Protein AF-A0A2V6LUM3-F1 (afdb_monomer_lite)

Radius of gyration: 19.56 Å; chains: 1; bounding box: 63×32×48 Å

pLDDT: mean 93.1, std 9.86, range [44.69, 98.69]

Secondary structure (DSSP, 8-state):
--------PPPP---SSBSS-GGGHHHHHHHHHHHHHHHHHHHHTTTS-HHHHHHHHHHHHHHHHHIIIIIIHHHHHS-SBSSHHHHHHHHHHHHHHHTS-HHHHHHHHHHHHHHSSPPP-TTS--SSTT-TTTT-STTPPPPHHHHHHHGGG-

Structure (mmCIF, N/CA/C/O backbone):
data_AF-A0A2V6LUM3-F1
#
_entry.id   AF-A0A2V6LUM3-F1
#
loop_
_atom_site.group_PDB
_atom_site.id
_atom_site.type_symbol
_atom_site.label_atom_id
_atom_site.label_alt_id
_atom_site.label_comp_id
_atom_site.label_asym_id
_atom_site.label_entity_id
_atom_site.label_seq_id
_atom_site.pdbx_PDB_ins_code
_atom_site.Cartn_x
_atom_site.Cartn_y
_atom_site.Cartn_z
_atom_site.occupancy
_atom_site.B_iso_or_equiv
_atom_site.auth_seq_id
_atom_site.auth_comp_id
_atom_site.auth_asym_id
_atom_site.auth_atom_id
_atom_site.pdbx_PDB_model_num
ATOM 1 N N . MET A 1 1 ? -38.278 15.951 12.639 1.00 44.69 1 MET A N 1
ATOM 2 C CA . MET A 1 1 ? -37.397 16.247 11.493 1.00 44.69 1 MET A CA 1
ATOM 3 C C . MET A 1 1 ? -36.895 14.912 10.981 1.00 44.69 1 MET A C 1
ATOM 5 O O . MET A 1 1 ? -36.133 14.255 11.676 1.00 44.69 1 MET A O 1
ATOM 9 N N . THR A 1 2 ? -37.449 14.433 9.872 1.00 47.62 2 THR A N 1
ATOM 10 C CA . THR A 1 2 ? -37.020 13.192 9.221 1.00 47.62 2 THR A CA 1
ATOM 11 C C . THR A 1 2 ? -35.653 13.444 8.609 1.00 47.62 2 THR A C 1
ATOM 13 O O . THR A 1 2 ? -35.519 14.313 7.754 1.00 47.62 2 THR A O 1
ATOM 16 N N . ALA A 1 3 ? -34.629 12.746 9.096 1.00 53.94 3 ALA A N 1
ATOM 17 C CA . ALA A 1 3 ? -33.343 12.715 8.424 1.00 53.94 3 ALA A CA 1
ATOM 18 C C . ALA A 1 3 ? -33.581 12.085 7.048 1.00 53.94 3 ALA A C 1
ATOM 20 O O . ALA A 1 3 ? -33.802 10.876 6.959 1.00 53.94 3 ALA A O 1
ATOM 21 N N . ASP A 1 4 ? -33.601 12.904 5.996 1.00 56.22 4 ASP A N 1
ATOM 22 C CA . ASP A 1 4 ? -33.478 12.416 4.631 1.00 56.22 4 ASP A CA 1
ATOM 23 C C . ASP A 1 4 ? -32.134 11.701 4.558 1.00 56.22 4 ASP A C 1
ATOM 25 O O . ASP A 1 4 ? -31.068 12.313 4.475 1.00 56.22 4 ASP A O 1
ATOM 29 N N . ALA A 1 5 ? -32.182 10.378 4.706 1.00 62.97 5 ALA A N 1
ATOM 30 C CA . ALA A 1 5 ? -31.032 9.525 4.536 1.00 62.97 5 ALA A CA 1
ATOM 31 C C . ALA A 1 5 ? -30.524 9.778 3.119 1.00 62.97 5 ALA A C 1
ATOM 33 O O . ALA A 1 5 ? -31.197 9.421 2.150 1.00 62.97 5 ALA A O 1
ATOM 34 N N . ILE A 1 6 ? -29.365 10.428 2.998 1.00 65.81 6 ILE A N 1
ATOM 35 C CA . ILE A 1 6 ? -28.674 10.600 1.724 1.00 65.81 6 ILE A CA 1
ATOM 36 C C . ILE A 1 6 ? -28.490 9.192 1.156 1.00 65.81 6 ILE A C 1
ATOM 38 O O . ILE A 1 6 ? -27.628 8.430 1.600 1.00 65.81 6 ILE A O 1
ATOM 42 N N . ARG A 1 7 ? -29.344 8.810 0.202 1.00 55.91 7 ARG A N 1
ATOM 43 C CA . ARG A 1 7 ? -29.174 7.586 -0.572 1.00 55.91 7 ARG A CA 1
ATOM 44 C C . ARG A 1 7 ? -27.985 7.825 -1.484 1.00 55.91 7 ARG A C 1
ATOM 46 O O . ARG A 1 7 ? -28.128 8.313 -2.598 1.00 55.91 7 ARG A O 1
ATOM 53 N N . VAL A 1 8 ? -26.799 7.491 -0.991 1.00 66.25 8 VAL A N 1
ATOM 54 C CA . VAL A 1 8 ? -25.628 7.333 -1.845 1.00 66.25 8 VAL A CA 1
ATOM 55 C C . VAL A 1 8 ? -25.874 6.064 -2.653 1.00 66.25 8 VAL A C 1
ATOM 57 O O . VAL A 1 8 ? -25.662 4.950 -2.169 1.00 66.25 8 VAL A O 1
ATOM 60 N N . GLU A 1 9 ? -26.428 6.218 -3.855 1.00 70.81 9 GLU A N 1
ATOM 61 C CA . GLU A 1 9 ? -26.549 5.104 -4.787 1.00 70.81 9 GLU A CA 1
ATOM 62 C C . GLU A 1 9 ? -25.159 4.511 -5.018 1.00 70.81 9 GLU A C 1
ATOM 64 O O . GLU A 1 9 ? -24.198 5.217 -5.329 1.00 70.81 9 GLU A O 1
ATOM 69 N N . ARG A 1 10 ? -25.031 3.195 -4.830 1.00 68.38 10 ARG A N 1
ATOM 70 C CA . ARG A 1 10 ? -23.778 2.517 -5.150 1.00 68.38 10 ARG A CA 1
ATOM 71 C C . ARG A 1 10 ? -23.598 2.554 -6.669 1.00 68.38 10 ARG A C 1
ATOM 73 O O . ARG A 1 10 ? -24.531 2.154 -7.371 1.00 68.38 10 ARG A O 1
ATOM 80 N N . PRO A 1 11 ? -22.426 2.968 -7.184 1.00 71.62 11 PRO A N 1
ATOM 81 C CA . PRO A 1 11 ? -22.147 2.907 -8.610 1.00 71.62 11 PRO A CA 1
ATOM 82 C C . PRO A 1 11 ? -22.429 1.501 -9.139 1.00 71.62 11 PRO A C 1
ATOM 84 O O . PRO A 1 11 ? -21.957 0.506 -8.583 1.00 71.62 11 PRO A O 1
ATOM 87 N N . THR A 1 12 ? -23.231 1.412 -10.196 1.00 79.94 12 THR A N 1
ATOM 88 C CA . THR A 1 12 ? -23.462 0.149 -10.897 1.00 79.94 12 THR A CA 1
ATOM 89 C C . THR A 1 12 ? -22.500 0.055 -12.077 1.00 79.94 12 THR A C 1
ATOM 91 O O . THR A 1 12 ? -22.197 1.047 -12.738 1.00 79.94 12 THR A O 1
ATOM 94 N N . THR A 1 13 ? -21.983 -1.144 -12.346 1.00 88.50 13 THR A N 1
ATOM 95 C CA . THR A 1 13 ? -21.061 -1.380 -13.462 1.00 88.50 13 THR A CA 1
ATOM 96 C C . THR A 1 13 ? -21.495 -2.580 -14.286 1.00 88.50 13 THR A C 1
ATOM 98 O O . THR A 1 13 ? -21.826 -3.639 -13.749 1.00 88.50 13 THR A O 1
ATOM 101 N N . ASN A 1 14 ? -21.434 -2.432 -15.611 1.00 92.44 14 ASN A N 1
ATOM 102 C CA . ASN A 1 14 ? -21.610 -3.530 -16.563 1.00 92.44 14 ASN A CA 1
ATOM 103 C C . ASN A 1 14 ? -20.324 -4.354 -16.769 1.00 92.44 14 ASN A C 1
ATOM 105 O O . ASN A 1 14 ? -20.297 -5.277 -17.585 1.00 92.44 14 ASN A O 1
ATOM 109 N N . SER A 1 15 ? -19.248 -4.030 -16.042 1.00 93.06 15 SER A N 1
ATOM 110 C CA . SER A 1 15 ? -18.001 -4.787 -16.080 1.00 93.06 15 SER A CA 1
ATOM 111 C C . SER A 1 15 ? -18.210 -6.210 -15.569 1.00 93.06 15 SER A C 1
ATOM 113 O O . SER A 1 15 ? -18.776 -6.422 -14.495 1.00 93.06 15 SER A O 1
ATOM 115 N N . ARG A 1 16 ? -17.695 -7.190 -16.320 1.00 94.62 16 ARG A N 1
ATOM 116 C CA . ARG A 1 16 ? -17.639 -8.601 -15.902 1.00 94.62 16 ARG A CA 1
ATOM 117 C C . ARG A 1 16 ? -16.417 -8.920 -15.035 1.00 94.62 16 ARG A C 1
ATOM 119 O O . ARG A 1 16 ? -16.406 -9.951 -14.373 1.00 94.62 16 ARG A O 1
ATOM 126 N N . LEU A 1 17 ? -15.407 -8.049 -15.040 1.00 96.88 17 LEU A N 1
ATOM 127 C CA . LEU A 1 17 ? -14.150 -8.232 -14.309 1.00 96.88 17 LEU A CA 1
ATOM 128 C C . LEU A 1 17 ? -14.144 -7.453 -12.989 1.00 96.88 17 LEU A C 1
ATOM 130 O O . LEU A 1 17 ? -13.886 -8.023 -11.929 1.00 96.88 17 LEU A O 1
ATOM 134 N N . PHE A 1 18 ? -14.452 -6.160 -13.073 1.00 97.25 18 PHE A N 1
ATOM 135 C CA . PHE A 1 18 ? -14.380 -5.219 -11.958 1.00 97.25 18 PHE A CA 1
ATOM 136 C C . PHE A 1 18 ? -15.702 -5.134 -11.198 1.00 97.25 18 PHE A C 1
ATOM 138 O O . PHE A 1 18 ? -16.777 -5.240 -11.798 1.00 97.25 18 PHE A O 1
ATOM 145 N N . ALA A 1 19 ? -15.608 -4.981 -9.880 1.00 94.69 19 ALA A N 1
ATOM 146 C CA . ALA A 1 19 ? -16.745 -5.037 -8.971 1.00 94.69 19 ALA A CA 1
ATOM 147 C C . ALA A 1 19 ? -17.559 -3.738 -8.936 1.00 94.69 19 ALA A C 1
ATOM 149 O O . ALA A 1 19 ? -18.785 -3.821 -8.834 1.00 94.69 19 ALA A O 1
ATOM 150 N N . HIS A 1 20 ? -16.916 -2.572 -9.075 1.00 92.69 20 HIS A N 1
ATOM 151 C CA . HIS A 1 20 ? -17.557 -1.279 -8.818 1.00 92.69 20 HIS A CA 1
ATOM 152 C C . HIS A 1 20 ? -17.577 -0.366 -10.042 1.00 92.69 20 HIS A C 1
ATOM 154 O O . HIS A 1 20 ? -18.605 0.236 -10.345 1.00 92.69 20 HIS A O 1
ATOM 160 N N . SER A 1 21 ? -16.479 -0.300 -10.796 1.00 92.94 21 SER A N 1
ATOM 161 C CA . SER A 1 21 ? -16.367 0.548 -11.982 1.00 92.94 21 SER A CA 1
ATOM 162 C C . SER A 1 21 ? -15.377 -0.026 -12.988 1.00 92.94 21 SER A C 1
ATOM 164 O O . SER A 1 21 ? -14.461 -0.764 -12.650 1.00 92.94 21 SER A O 1
ATOM 166 N N . ARG A 1 22 ? -15.512 0.330 -14.269 1.00 94.44 22 ARG A N 1
ATOM 167 C CA . ARG A 1 22 ? -14.449 0.040 -15.253 1.00 94.44 22 ARG A CA 1
ATOM 168 C C . ARG A 1 22 ? -13.165 0.814 -14.937 1.00 94.44 22 ARG A C 1
ATOM 170 O O . ARG A 1 22 ? -12.092 0.382 -15.343 1.00 94.44 22 ARG A O 1
ATOM 177 N N . TRP A 1 23 ? -13.284 1.913 -14.194 1.00 93.69 23 TRP A N 1
ATOM 178 C CA . TRP A 1 23 ? -12.159 2.713 -13.725 1.00 93.69 23 TRP A CA 1
ATOM 179 C C . TRP A 1 23 ? -11.335 2.035 -12.628 1.00 93.69 23 TRP A C 1
ATOM 181 O O . TRP A 1 23 ? -10.193 2.440 -12.440 1.00 93.69 23 TRP A O 1
ATOM 191 N N . ASP A 1 24 ? -11.822 0.948 -12.011 1.00 95.00 24 ASP A N 1
ATOM 192 C CA . ASP A 1 24 ? -11.028 0.096 -11.105 1.00 95.00 24 ASP A CA 1
ATOM 193 C C . ASP A 1 24 ? -9.784 -0.484 -11.820 1.00 95.00 24 ASP A C 1
ATOM 195 O O . ASP A 1 24 ? -8.807 -0.878 -11.184 1.00 95.00 24 ASP A O 1
ATOM 199 N N . ALA A 1 25 ? -9.775 -0.466 -13.161 1.00 96.31 25 ALA A N 1
ATOM 200 C CA . ALA A 1 25 ? -8.600 -0.760 -13.972 1.00 96.31 25 ALA A CA 1
ATOM 201 C C . ALA A 1 25 ? -7.409 0.161 -13.673 1.00 96.31 25 ALA A C 1
ATOM 203 O O . ALA A 1 25 ? -6.280 -0.314 -13.707 1.00 96.31 25 ALA A O 1
ATOM 204 N N . ILE A 1 26 ? -7.625 1.449 -13.374 1.00 97.00 26 ILE A N 1
ATOM 205 C CA . ILE A 1 26 ? -6.534 2.395 -13.095 1.00 97.00 26 ILE A CA 1
ATOM 206 C C . ILE A 1 26 ? -5.735 1.972 -11.856 1.00 97.00 26 ILE A C 1
ATOM 208 O O . ILE A 1 26 ? -4.536 1.728 -12.002 1.00 97.00 26 ILE A O 1
ATOM 212 N N . PRO A 1 27 ? -6.333 1.855 -10.652 1.00 96.88 27 PRO A N 1
ATOM 213 C CA . PRO A 1 27 ? -5.574 1.455 -9.473 1.00 96.88 27 PRO A CA 1
ATOM 214 C C . PRO A 1 27 ? -5.038 0.022 -9.597 1.00 96.88 27 PRO A C 1
ATOM 216 O O . PRO A 1 27 ? -3.931 -0.249 -9.134 1.00 96.88 27 PRO A O 1
ATOM 219 N N . ALA A 1 28 ? -5.744 -0.883 -10.287 1.00 97.81 28 ALA A N 1
ATOM 220 C CA . ALA A 1 28 ? -5.229 -2.224 -10.565 1.00 97.81 28 ALA A CA 1
ATOM 221 C C . ALA A 1 28 ? -3.948 -2.194 -11.424 1.00 97.81 28 ALA A C 1
ATOM 223 O O . ALA A 1 28 ? -2.953 -2.837 -11.083 1.00 97.81 28 ALA A O 1
ATOM 224 N N . LEU A 1 29 ? -3.939 -1.419 -12.513 1.00 98.31 29 LEU A N 1
ATOM 225 C CA . LEU A 1 29 ? -2.767 -1.252 -13.374 1.00 98.31 29 LEU A CA 1
ATOM 226 C C . LEU A 1 29 ? -1.635 -0.510 -12.658 1.00 98.31 29 LEU A C 1
ATOM 228 O O . LEU A 1 29 ? -0.481 -0.888 -12.826 1.00 98.31 29 LEU A O 1
ATOM 232 N N . ALA A 1 30 ? -1.944 0.481 -11.818 1.00 98.19 30 ALA A N 1
ATOM 233 C CA . ALA A 1 30 ? -0.950 1.156 -10.985 1.00 98.19 30 ALA A CA 1
ATOM 234 C C . ALA A 1 30 ? -0.272 0.180 -10.006 1.00 98.19 30 ALA A C 1
ATOM 236 O O . ALA A 1 30 ? 0.948 0.204 -9.856 1.00 98.19 30 ALA A O 1
ATOM 237 N N . GLY A 1 31 ? -1.038 -0.732 -9.397 1.00 98.00 31 GLY A N 1
ATOM 238 C CA . GLY A 1 31 ? -0.498 -1.796 -8.548 1.00 98.00 31 GLY A CA 1
ATOM 239 C C . GLY A 1 31 ? 0.412 -2.772 -9.305 1.00 98.00 31 GLY A C 1
ATOM 240 O O . GLY A 1 31 ? 1.471 -3.140 -8.801 1.00 98.00 31 GLY A O 1
ATOM 241 N N . LEU A 1 32 ? 0.038 -3.162 -10.529 1.00 98.50 32 LEU A N 1
ATOM 242 C CA . LEU A 1 32 ? 0.877 -4.008 -11.390 1.00 98.50 32 LEU A CA 1
ATOM 243 C C . LEU A 1 32 ? 2.143 -3.281 -11.856 1.00 98.50 32 LEU A C 1
ATOM 245 O O . LEU A 1 32 ? 3.218 -3.877 -11.872 1.00 98.50 32 LEU A O 1
ATOM 249 N N . PHE A 1 33 ? 2.030 -1.997 -12.197 1.00 98.62 33 PHE A N 1
ATOM 250 C CA . PHE A 1 33 ? 3.171 -1.153 -12.538 1.00 98.62 33 PHE A CA 1
ATOM 251 C C . PHE A 1 33 ? 4.141 -1.032 -11.362 1.00 98.62 33 PHE A C 1
ATOM 253 O O . PHE A 1 33 ? 5.343 -1.152 -11.562 1.00 98.62 33 PHE A O 1
ATOM 260 N N . HIS A 1 34 ? 3.637 -0.872 -10.135 1.00 98.62 34 HIS A N 1
ATOM 261 C CA . HIS A 1 34 ? 4.479 -0.831 -8.942 1.00 98.62 34 HIS A CA 1
ATOM 262 C C . HIS A 1 34 ? 5.266 -2.136 -8.744 1.00 98.62 34 HIS A C 1
ATOM 264 O O . HIS A 1 34 ? 6.474 -2.086 -8.522 1.00 98.62 34 HIS A O 1
ATOM 270 N N . LEU A 1 35 ? 4.625 -3.300 -8.926 1.00 98.56 35 LEU A N 1
ATOM 271 C CA . LEU A 1 35 ? 5.324 -4.590 -8.900 1.00 98.56 35 LEU A CA 1
ATOM 272 C C . LEU A 1 35 ? 6.387 -4.685 -10.004 1.00 98.56 35 LEU A C 1
ATOM 274 O O . LEU A 1 35 ? 7.517 -5.088 -9.742 1.00 9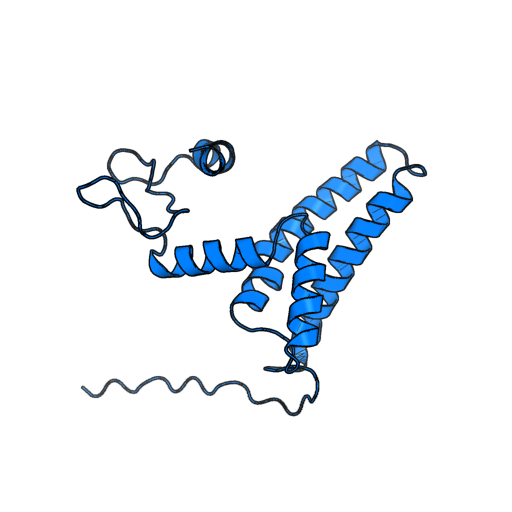8.56 35 LEU A O 1
ATOM 278 N N . ALA A 1 36 ? 6.032 -4.318 -11.236 1.00 98.69 36 ALA A N 1
ATOM 279 C CA . ALA A 1 36 ? 6.962 -4.335 -12.359 1.00 98.69 36 ALA A CA 1
ATOM 280 C C . ALA A 1 36 ? 8.162 -3.407 -12.116 1.00 98.69 36 ALA A C 1
ATOM 282 O O . ALA A 1 36 ? 9.289 -3.782 -12.426 1.00 98.69 36 ALA A O 1
ATOM 283 N N . TYR A 1 37 ? 7.934 -2.237 -11.514 1.00 98.56 37 TYR A N 1
ATOM 284 C CA . TYR A 1 37 ? 8.986 -1.305 -11.122 1.00 98.56 37 TYR A CA 1
ATOM 285 C C . TYR A 1 37 ? 9.925 -1.937 -10.091 1.00 98.56 37 TYR A C 1
ATOM 287 O O . TYR A 1 37 ? 11.134 -1.943 -10.300 1.00 98.56 37 TYR A O 1
ATOM 295 N N . PHE A 1 38 ? 9.379 -2.534 -9.026 1.00 98.31 38 PHE A N 1
ATOM 296 C CA . PHE A 1 38 ? 10.165 -3.217 -7.995 1.00 98.31 38 PHE A CA 1
ATOM 297 C C . PHE A 1 38 ? 11.034 -4.346 -8.572 1.00 98.31 38 PHE A C 1
ATOM 299 O O . PHE A 1 38 ? 12.240 -4.395 -8.328 1.00 98.31 38 PHE A O 1
ATOM 306 N N . LEU A 1 39 ? 10.451 -5.221 -9.398 1.00 98.44 39 LEU A N 1
ATOM 307 C CA . LEU A 1 39 ? 11.205 -6.277 -10.083 1.00 98.44 39 LEU A CA 1
ATOM 308 C C . LEU A 1 39 ? 12.248 -5.688 -11.045 1.00 98.44 39 LEU A C 1
ATOM 310 O O . LEU A 1 39 ? 13.366 -6.193 -11.131 1.00 98.44 39 LEU A O 1
ATOM 314 N N . GLY A 1 40 ? 11.910 -4.593 -11.727 1.00 98.31 40 GLY A N 1
ATOM 315 C CA . GLY A 1 40 ? 12.828 -3.841 -12.576 1.00 98.31 40 GLY A CA 1
ATOM 316 C C . GLY A 1 40 ? 14.053 -3.341 -11.813 1.00 98.31 40 GLY A C 1
ATOM 317 O O . GLY A 1 40 ? 15.167 -3.519 -12.297 1.00 98.31 40 GLY A O 1
ATOM 318 N N . LEU A 1 41 ? 13.880 -2.800 -10.601 1.00 98.06 41 LEU A N 1
ATOM 319 C CA . LEU A 1 41 ? 15.001 -2.412 -9.737 1.00 98.06 41 LEU A CA 1
ATOM 320 C C . LEU A 1 41 ? 15.910 -3.598 -9.420 1.00 98.06 41 LEU A C 1
ATOM 322 O O . LEU A 1 41 ? 17.128 -3.471 -9.518 1.00 98.06 41 LEU A O 1
ATOM 326 N N . PHE A 1 42 ? 15.327 -4.745 -9.061 1.00 96.88 42 PHE A N 1
ATOM 327 C CA . PHE A 1 42 ? 16.085 -5.949 -8.727 1.00 96.88 42 PHE A CA 1
ATOM 328 C C . PHE A 1 42 ? 16.962 -6.414 -9.897 1.00 96.88 42 PHE A C 1
ATOM 330 O O . PHE A 1 42 ? 18.154 -6.654 -9.719 1.00 96.88 42 PHE A O 1
ATOM 337 N N . PHE A 1 43 ? 16.397 -6.490 -11.106 1.00 98.19 43 PHE A N 1
ATOM 338 C CA . PHE A 1 43 ? 17.149 -6.913 -12.290 1.00 98.19 43 PHE A CA 1
ATOM 339 C C . PHE A 1 43 ? 18.118 -5.847 -12.810 1.00 98.19 43 PHE A C 1
ATOM 341 O O . PHE A 1 43 ? 19.134 -6.195 -13.405 1.00 98.19 43 PHE A O 1
ATOM 348 N N . LEU A 1 44 ? 17.836 -4.561 -12.588 1.00 97.94 44 LEU A N 1
ATOM 349 C CA . LEU A 1 44 ? 18.706 -3.463 -13.009 1.00 97.94 44 LEU A CA 1
ATOM 350 C C . LEU A 1 44 ? 19.898 -3.256 -12.065 1.00 97.94 44 LEU A C 1
ATOM 352 O O . LEU A 1 44 ? 20.951 -2.807 -12.512 1.00 97.94 44 LEU A O 1
ATOM 356 N N . TYR A 1 45 ? 19.757 -3.610 -10.784 1.00 96.94 45 TYR A N 1
ATOM 357 C CA . TYR A 1 45 ? 20.773 -3.424 -9.746 1.00 96.94 45 TYR A CA 1
ATOM 358 C C . TYR A 1 45 ? 22.206 -3.838 -10.146 1.00 96.94 45 TYR A C 1
ATOM 360 O O . TYR A 1 45 ? 23.105 -3.016 -9.972 1.00 96.94 45 TYR A O 1
ATOM 368 N N . PRO A 1 46 ? 22.466 -5.034 -10.722 1.00 97.56 46 PRO A N 1
ATOM 369 C CA . PRO A 1 46 ? 23.825 -5.430 -11.110 1.00 97.56 46 PRO A CA 1
ATOM 370 C C . PRO A 1 46 ? 24.364 -4.710 -12.359 1.00 97.56 46 PRO A C 1
ATOM 372 O O . PRO A 1 46 ? 25.535 -4.872 -12.697 1.00 97.56 46 PRO A O 1
ATOM 375 N N . HIS A 1 47 ? 23.528 -3.951 -13.071 1.00 97.75 47 HIS A N 1
ATOM 376 C CA . HIS A 1 47 ? 23.857 -3.339 -14.362 1.00 97.75 47 HIS A CA 1
ATOM 377 C C . HIS A 1 47 ? 23.875 -1.806 -14.335 1.00 97.75 47 HIS A C 1
ATOM 379 O O . HIS A 1 47 ? 24.356 -1.190 -15.286 1.00 97.75 47 HIS A O 1
ATOM 385 N N . ALA A 1 48 ? 23.366 -1.179 -13.273 1.00 97.56 48 ALA A N 1
ATOM 386 C CA . ALA A 1 48 ? 23.307 0.270 -13.136 1.00 97.56 48 ALA A CA 1
ATOM 387 C C . ALA A 1 48 ? 24.282 0.786 -12.066 1.00 97.56 48 ALA A C 1
ATOM 389 O O . ALA A 1 48 ? 24.493 0.137 -11.041 1.00 97.56 48 ALA A O 1
ATOM 390 N N . PRO A 1 49 ? 24.862 1.984 -12.252 1.00 98.19 49 PRO A N 1
ATOM 391 C CA . PRO A 1 49 ? 25.665 2.610 -11.213 1.00 98.19 49 PRO A CA 1
ATOM 392 C C . PRO A 1 49 ? 24.792 2.982 -10.006 1.00 98.19 49 PRO A C 1
ATOM 394 O O . PRO A 1 49 ? 23.620 3.339 -10.147 1.00 98.19 49 PRO A O 1
ATOM 397 N N . LEU A 1 50 ? 25.391 2.967 -8.811 1.00 97.19 50 LEU A N 1
ATOM 398 C CA . LEU A 1 50 ? 24.678 3.180 -7.546 1.00 97.19 50 LEU A CA 1
ATOM 399 C C . LEU A 1 50 ? 23.835 4.463 -7.531 1.00 97.19 50 LEU A C 1
ATOM 401 O O . LEU A 1 50 ? 22.712 4.445 -7.042 1.00 97.19 50 LEU A O 1
ATOM 405 N N . TRP A 1 51 ? 24.333 5.569 -8.090 1.00 98.19 51 TRP A N 1
ATOM 406 C CA . TRP A 1 51 ? 23.604 6.841 -8.082 1.00 98.19 51 TRP A CA 1
ATOM 407 C C . TRP A 1 51 ? 22.281 6.778 -8.864 1.00 98.19 51 TRP A C 1
ATOM 409 O O . TRP A 1 51 ? 21.302 7.389 -8.442 1.00 98.19 51 TRP A O 1
ATOM 419 N N . VAL A 1 52 ? 22.213 5.993 -9.949 1.00 98.19 52 VAL A N 1
ATOM 420 C CA . VAL A 1 52 ? 20.954 5.738 -10.671 1.00 98.19 52 VAL A CA 1
ATOM 421 C C . VAL A 1 52 ? 20.011 4.951 -9.771 1.00 98.19 52 VAL A C 1
ATOM 423 O O . VAL A 1 52 ? 18.852 5.325 -9.617 1.00 98.19 52 VAL A O 1
ATOM 426 N N . MET A 1 53 ? 20.518 3.905 -9.114 1.00 98.31 53 MET A N 1
ATOM 427 C CA . MET A 1 53 ? 19.723 3.091 -8.194 1.00 98.31 53 MET A CA 1
ATOM 428 C C . MET A 1 53 ? 19.201 3.891 -6.997 1.00 98.31 53 MET A C 1
ATOM 430 O O . MET A 1 53 ? 18.090 3.632 -6.551 1.00 98.31 53 MET A O 1
ATOM 434 N N . LEU A 1 54 ? 19.940 4.891 -6.508 1.00 98.19 54 LEU A N 1
ATOM 435 C CA . LEU A 1 54 ? 19.471 5.787 -5.446 1.00 98.19 54 LEU A CA 1
ATOM 436 C C . LEU A 1 54 ? 18.292 6.653 -5.907 1.00 98.19 54 LEU A C 1
ATOM 438 O O . LEU A 1 54 ? 17.310 6.779 -5.180 1.00 98.19 54 LEU A O 1
ATOM 442 N N . ILE A 1 55 ? 18.351 7.205 -7.124 1.00 98.56 55 ILE A N 1
ATOM 443 C CA . ILE A 1 55 ? 17.242 7.985 -7.696 1.00 98.56 55 ILE A CA 1
ATOM 444 C C . ILE A 1 55 ? 16.012 7.095 -7.894 1.00 98.56 55 ILE A C 1
ATOM 446 O O . ILE A 1 55 ? 14.908 7.461 -7.495 1.00 98.56 55 ILE A O 1
ATOM 450 N N . LEU A 1 56 ? 16.195 5.912 -8.481 1.00 98.50 56 LEU A N 1
ATOM 451 C CA . LEU A 1 56 ? 15.093 4.983 -8.721 1.00 98.50 56 LEU A CA 1
ATOM 452 C C . LEU A 1 56 ? 14.521 4.419 -7.409 1.00 98.50 56 LEU A C 1
ATOM 454 O O . LEU A 1 56 ? 13.311 4.276 -7.267 1.00 98.50 56 LEU A O 1
ATOM 458 N N . GLY A 1 57 ? 15.372 4.165 -6.414 1.00 98.19 57 GLY A N 1
ATOM 459 C CA . GLY A 1 57 ? 14.961 3.772 -5.067 1.00 98.19 57 GLY A CA 1
ATOM 460 C C . GLY A 1 57 ? 14.171 4.869 -4.349 1.00 98.19 57 GLY A C 1
ATOM 461 O O . GLY A 1 57 ? 13.190 4.574 -3.671 1.00 98.19 57 GLY A O 1
ATOM 462 N N . PHE A 1 58 ? 14.534 6.139 -4.546 1.00 98.50 58 PHE A N 1
ATOM 463 C CA . PHE A 1 58 ? 13.744 7.267 -4.053 1.00 98.50 58 PHE A CA 1
ATOM 464 C C . PHE A 1 58 ? 12.378 7.353 -4.746 1.00 98.50 58 PHE A C 1
ATOM 466 O O . PHE A 1 58 ? 11.363 7.517 -4.081 1.00 98.50 58 PHE A O 1
ATOM 473 N N . ILE A 1 59 ? 12.307 7.170 -6.068 1.00 98.62 59 ILE A N 1
ATOM 474 C CA . ILE A 1 59 ? 11.014 7.100 -6.770 1.00 98.62 59 ILE A CA 1
ATOM 475 C C . ILE A 1 59 ? 10.176 5.938 -6.224 1.00 98.62 59 ILE A C 1
ATOM 477 O O . ILE A 1 59 ? 8.992 6.116 -5.946 1.00 98.62 59 ILE A O 1
ATOM 481 N N . TYR A 1 60 ? 10.787 4.774 -6.008 1.00 98.44 60 TYR A N 1
ATOM 482 C CA . TYR A 1 60 ? 10.117 3.627 -5.405 1.00 98.44 60 TYR A CA 1
ATOM 483 C C . TYR A 1 60 ? 9.562 3.933 -4.010 1.00 98.44 60 TYR A C 1
ATOM 485 O O . TYR A 1 60 ? 8.422 3.576 -3.734 1.00 98.44 60 TYR A O 1
ATOM 493 N N . SER A 1 61 ? 10.287 4.652 -3.145 1.00 97.44 61 SER A N 1
ATOM 494 C CA . SER A 1 61 ? 9.752 5.019 -1.824 1.00 97.44 61 SER A CA 1
ATOM 495 C C . SER A 1 61 ? 8.517 5.926 -1.928 1.00 97.44 61 SER A C 1
ATOM 497 O O . SER A 1 61 ? 7.543 5.732 -1.196 1.00 97.44 61 SER A O 1
ATOM 499 N N . LEU A 1 62 ? 8.495 6.849 -2.898 1.00 97.88 62 LEU A N 1
ATOM 500 C CA . LEU A 1 62 ? 7.306 7.650 -3.205 1.00 97.88 62 LEU A CA 1
ATOM 501 C C . LEU A 1 62 ? 6.152 6.780 -3.724 1.00 97.88 62 LEU A C 1
ATOM 503 O O . LEU A 1 62 ? 4.998 7.013 -3.359 1.00 97.88 62 LEU A O 1
ATOM 507 N N . MET A 1 63 ? 6.448 5.763 -4.539 1.00 98.00 63 MET A N 1
ATOM 508 C CA . MET A 1 63 ? 5.451 4.804 -5.020 1.00 98.00 63 MET A CA 1
ATOM 509 C C . MET A 1 63 ? 4.876 3.957 -3.886 1.00 98.00 63 MET A C 1
ATOM 511 O O . MET A 1 63 ? 3.663 3.765 -3.853 1.00 98.00 63 MET A O 1
ATOM 515 N N . VAL A 1 64 ? 5.696 3.512 -2.929 1.00 97.75 64 VAL A N 1
ATOM 516 C CA . VAL A 1 64 ? 5.226 2.817 -1.721 1.00 97.75 64 VAL A CA 1
ATOM 517 C C . VAL A 1 64 ? 4.254 3.708 -0.953 1.00 97.75 64 VAL A C 1
ATOM 519 O O . VAL A 1 64 ? 3.138 3.275 -0.674 1.00 97.75 64 VAL A O 1
ATOM 522 N N . ASN A 1 65 ? 4.603 4.973 -0.701 1.00 95.62 65 ASN A N 1
ATOM 523 C CA . ASN A 1 65 ? 3.701 5.918 -0.038 1.00 95.62 65 ASN A CA 1
ATOM 524 C C . ASN A 1 65 ? 2.378 6.112 -0.806 1.00 95.62 65 ASN A C 1
ATOM 526 O O . ASN A 1 65 ? 1.298 6.043 -0.217 1.00 95.62 65 ASN A O 1
ATOM 530 N N . ALA A 1 66 ? 2.445 6.332 -2.122 1.00 96.25 66 ALA A N 1
ATOM 531 C CA . ALA A 1 66 ? 1.260 6.507 -2.961 1.00 96.25 66 ALA A CA 1
ATOM 532 C C . ALA A 1 66 ? 0.398 5.235 -3.032 1.00 96.25 66 ALA A C 1
ATOM 534 O O . ALA A 1 66 ? -0.828 5.312 -3.108 1.00 96.25 66 ALA A O 1
ATOM 535 N N . ASN A 1 67 ? 1.020 4.057 -2.992 1.00 97.44 67 ASN A N 1
ATOM 536 C CA . ASN A 1 67 ? 0.318 2.785 -3.004 1.00 97.44 67 ASN A CA 1
ATOM 537 C C . ASN A 1 67 ? -0.426 2.563 -1.686 1.00 97.44 67 ASN A C 1
ATOM 539 O O . ASN A 1 67 ? -1.637 2.361 -1.724 1.00 97.44 67 ASN A O 1
ATOM 543 N N . ILE A 1 68 ? 0.262 2.685 -0.545 1.00 94.88 68 ILE A N 1
ATOM 544 C CA . ILE A 1 68 ? -0.338 2.478 0.778 1.00 94.88 68 ILE A CA 1
ATOM 545 C C . ILE A 1 68 ? -1.532 3.406 0.965 1.00 94.88 68 ILE A C 1
ATOM 547 O O . ILE A 1 68 ? -2.600 2.921 1.298 1.00 94.88 68 ILE A O 1
ATOM 551 N N . ASN A 1 69 ? -1.395 4.702 0.672 1.00 94.12 69 ASN A N 1
ATOM 552 C CA . ASN A 1 69 ? -2.477 5.678 0.855 1.00 94.12 69 ASN A CA 1
ATOM 553 C C . ASN A 1 69 ? -3.542 5.650 -0.255 1.00 94.12 69 ASN A C 1
ATOM 555 O O . ASN A 1 69 ? -4.640 6.171 -0.075 1.00 94.12 69 ASN A O 1
ATOM 559 N N . GLY A 1 70 ? -3.217 5.077 -1.413 1.00 95.50 70 GLY A N 1
ATOM 560 C CA . GLY A 1 70 ? -4.058 5.083 -2.605 1.00 95.50 70 GLY A CA 1
ATOM 561 C C . GLY A 1 70 ? -4.541 3.685 -2.963 1.00 95.50 70 GLY A C 1
ATOM 562 O O . GLY A 1 70 ? -5.640 3.286 -2.589 1.00 95.50 70 GLY A O 1
ATOM 563 N N . VAL A 1 71 ? -3.739 2.950 -3.734 1.00 97.25 71 VAL A N 1
ATOM 564 C CA . VAL A 1 71 ? -4.119 1.646 -4.305 1.00 97.25 71 VAL A CA 1
ATOM 565 C C . VAL A 1 71 ? -4.444 0.624 -3.215 1.00 97.25 71 VAL A C 1
ATOM 567 O O . VAL A 1 71 ? -5.553 0.093 -3.199 1.00 97.25 71 VAL A O 1
ATOM 570 N N . GLY A 1 72 ? -3.507 0.372 -2.300 1.00 96.94 72 GLY A N 1
ATOM 571 C CA . GLY A 1 72 ? -3.658 -0.572 -1.200 1.00 96.94 72 GLY A CA 1
ATOM 572 C C . GLY A 1 72 ? -4.813 -0.197 -0.274 1.00 96.94 72 GLY A C 1
ATOM 573 O O . GLY A 1 72 ? -5.637 -1.061 0.018 1.00 96.94 72 GLY A O 1
ATOM 574 N N . HIS A 1 73 ? -4.917 1.080 0.120 1.00 96.81 73 HIS A N 1
ATOM 575 C CA . HIS A 1 73 ? -6.018 1.591 0.950 1.00 96.81 73 HIS A CA 1
ATOM 576 C C . HIS A 1 73 ? -7.374 1.346 0.284 1.00 96.81 73 HIS A C 1
ATOM 578 O O . HIS A 1 73 ? -8.279 0.764 0.875 1.00 96.81 73 HIS A O 1
ATOM 584 N N . ASN A 1 74 ? -7.540 1.765 -0.971 1.00 95.81 74 ASN A N 1
ATOM 585 C CA . ASN A 1 74 ? -8.817 1.587 -1.657 1.00 95.81 74 ASN A CA 1
ATOM 586 C C . ASN A 1 74 ? -9.147 0.106 -1.856 1.00 95.81 74 ASN A C 1
ATOM 588 O O . ASN A 1 74 ? -10.314 -0.263 -1.777 1.00 95.81 74 ASN A O 1
ATOM 592 N N . PHE A 1 75 ? -8.138 -0.739 -2.075 1.00 97.25 75 PHE A N 1
ATOM 593 C CA . PHE A 1 75 ? -8.324 -2.166 -2.302 1.00 97.25 75 PHE A CA 1
ATOM 594 C C . PHE A 1 75 ? -8.850 -2.919 -1.072 1.00 97.25 75 PHE A C 1
ATOM 596 O O . PHE A 1 75 ? -9.696 -3.799 -1.229 1.00 97.25 75 PHE A O 1
ATOM 603 N N . ILE A 1 76 ? -8.388 -2.579 0.138 1.00 96.50 76 ILE A N 1
ATOM 604 C CA . ILE A 1 76 ? -8.879 -3.214 1.377 1.00 96.50 76 ILE A CA 1
ATOM 605 C C . ILE A 1 76 ? -10.318 -2.804 1.704 1.00 96.50 76 ILE A C 1
ATOM 607 O O . ILE A 1 76 ? -11.098 -3.623 2.179 1.00 96.50 76 ILE A O 1
ATOM 611 N N . HIS A 1 77 ? -10.710 -1.573 1.361 1.00 95.31 77 HIS A N 1
ATOM 612 C CA . HIS A 1 77 ? -12.092 -1.112 1.526 1.00 95.31 77 HIS A CA 1
ATOM 613 C C . HIS A 1 77 ? -13.026 -1.626 0.428 1.00 95.31 77 HIS A C 1
ATOM 615 O O . HIS A 1 77 ? -14.170 -1.986 0.695 1.00 95.31 77 HIS A O 1
ATOM 621 N N . ASN A 1 78 ? -12.548 -1.655 -0.815 1.00 94.19 78 ASN A N 1
ATOM 622 C CA . ASN A 1 78 ? -13.331 -1.987 -2.000 1.00 94.19 78 ASN A CA 1
ATOM 623 C C . ASN A 1 78 ? -12.512 -2.895 -2.933 1.00 94.19 78 ASN A C 1
ATOM 625 O O . ASN A 1 78 ? -11.847 -2.400 -3.849 1.00 94.19 78 ASN A O 1
ATOM 629 N N . PRO A 1 79 ? -12.549 -4.227 -2.736 1.00 96.06 79 PRO A N 1
ATOM 630 C CA . PRO A 1 79 ? -11.822 -5.157 -3.591 1.00 96.06 79 PRO A CA 1
ATOM 631 C C . PRO A 1 79 ? -12.190 -4.978 -5.069 1.00 96.06 79 PRO A C 1
ATOM 633 O O . PRO A 1 79 ? -13.354 -5.078 -5.456 1.00 96.06 79 PRO A O 1
ATOM 636 N N . PHE A 1 80 ? -11.188 -4.729 -5.913 1.00 96.88 80 PHE A N 1
ATOM 637 C CA . PHE A 1 80 ? -11.406 -4.268 -7.290 1.00 96.88 80 PHE A CA 1
ATOM 638 C C . PHE A 1 80 ? -12.087 -5.303 -8.189 1.00 96.88 80 PHE A C 1
ATOM 640 O O . PHE A 1 80 ? -12.824 -4.946 -9.108 1.00 96.88 80 PHE A O 1
ATOM 647 N N . PHE A 1 81 ? -11.842 -6.594 -7.963 1.00 98.00 81 PHE A N 1
ATOM 648 C CA . PHE A 1 81 ? -12.317 -7.655 -8.843 1.00 98.00 81 PHE A CA 1
ATOM 649 C C . PHE A 1 81 ? -13.570 -8.328 -8.290 1.00 98.00 81 PHE A C 1
ATOM 651 O O . PHE A 1 81 ? -13.709 -8.560 -7.092 1.00 98.00 81 PHE A O 1
ATOM 658 N N . ARG A 1 82 ? -14.457 -8.772 -9.185 1.00 96.44 82 ARG A N 1
ATOM 659 C CA . ARG A 1 82 ? -15.583 -9.645 -8.807 1.00 96.44 82 ARG A CA 1
ATOM 660 C C . ARG A 1 82 ? -15.109 -11.018 -8.318 1.00 96.44 82 ARG A C 1
ATOM 662 O O . ARG A 1 82 ? -15.765 -11.653 -7.497 1.00 96.44 82 ARG A O 1
ATOM 669 N N . SER A 1 83 ? -13.980 -11.494 -8.845 1.00 97.94 83 SER A N 1
ATOM 670 C CA . SER A 1 83 ? -13.408 -12.797 -8.501 1.00 97.94 83 SER A CA 1
ATOM 671 C C . SER A 1 83 ? -12.592 -12.727 -7.213 1.00 97.94 83 SER A C 1
ATOM 673 O O . SER A 1 83 ? -11.606 -11.994 -7.126 1.00 97.94 83 SER A O 1
ATOM 675 N N . LYS A 1 84 ? -12.934 -13.585 -6.243 1.00 97.62 84 LYS A N 1
ATOM 676 C CA . LYS A 1 84 ? -12.159 -13.747 -5.002 1.00 97.62 84 LYS A CA 1
ATOM 677 C C . LYS A 1 84 ? -10.711 -14.158 -5.275 1.00 97.62 84 LYS A C 1
ATOM 679 O O . LYS A 1 84 ? -9.816 -13.690 -4.582 1.00 97.62 84 LYS A O 1
ATOM 684 N N . LEU A 1 85 ? -10.469 -15.007 -6.277 1.00 98.19 85 LEU A N 1
ATOM 685 C CA . LEU A 1 85 ? -9.113 -15.433 -6.634 1.00 98.19 85 LEU A CA 1
ATOM 686 C C . LEU A 1 85 ? -8.282 -14.255 -7.149 1.00 98.19 85 LEU A C 1
ATOM 688 O O . LEU A 1 85 ? -7.153 -14.081 -6.707 1.00 98.19 85 LEU A O 1
ATOM 692 N N . LEU A 1 86 ? -8.851 -13.422 -8.026 1.00 98.25 86 LEU A N 1
ATOM 693 C CA . LEU A 1 86 ? -8.149 -12.244 -8.540 1.00 98.25 86 LEU A CA 1
ATOM 694 C C . LEU A 1 86 ? -7.825 -11.250 -7.425 1.00 98.25 86 LEU A C 1
ATOM 696 O O . LEU A 1 86 ? -6.709 -10.751 -7.381 1.00 98.25 86 LEU A O 1
ATOM 700 N N . ASN A 1 87 ? -8.741 -11.036 -6.476 1.00 98.38 87 ASN A N 1
ATOM 701 C CA . ASN A 1 87 ? -8.449 -10.212 -5.301 1.00 98.38 87 ASN A CA 1
ATOM 702 C C . ASN A 1 87 ? -7.311 -10.807 -4.451 1.00 98.38 87 ASN A C 1
ATOM 704 O O . ASN A 1 87 ? -6.428 -10.078 -4.015 1.00 98.38 87 ASN A O 1
ATOM 708 N N . ARG A 1 88 ? -7.263 -12.132 -4.255 1.00 98.12 88 ARG A N 1
ATOM 709 C CA . ARG A 1 88 ? -6.155 -12.774 -3.520 1.00 98.12 88 ARG A CA 1
ATOM 710 C C . ARG A 1 88 ? -4.818 -12.614 -4.240 1.00 98.12 88 ARG A C 1
ATOM 712 O O . ARG A 1 88 ? -3.830 -12.267 -3.603 1.00 98.12 88 ARG A O 1
ATOM 719 N N . LEU A 1 89 ? -4.792 -12.837 -5.554 1.00 98.44 89 LEU A N 1
ATOM 720 C CA . LEU A 1 89 ? -3.589 -12.643 -6.368 1.00 98.44 89 LEU A CA 1
ATOM 721 C C . LEU A 1 89 ? -3.137 -11.183 -6.344 1.00 98.44 89 LEU A C 1
ATOM 723 O O . LEU A 1 89 ? -1.955 -10.918 -6.160 1.00 98.44 89 LEU A O 1
ATOM 727 N N . PHE A 1 90 ? -4.072 -10.240 -6.443 1.00 98.38 90 PHE A N 1
ATOM 728 C CA . PHE A 1 90 ? -3.757 -8.821 -6.357 1.00 98.38 90 PHE A CA 1
ATOM 729 C C . PHE A 1 90 ? -3.246 -8.419 -4.968 1.00 98.38 90 PHE A C 1
ATOM 731 O O . PHE A 1 90 ? -2.303 -7.641 -4.873 1.00 98.38 90 PHE A O 1
ATOM 738 N N . GLY A 1 91 ? -3.776 -9.005 -3.890 1.00 98.25 91 GLY A N 1
ATOM 739 C CA . GLY A 1 91 ? -3.229 -8.834 -2.543 1.00 98.25 91 GLY A CA 1
ATOM 740 C C . GLY A 1 91 ? -1.787 -9.341 -2.418 1.00 98.25 91 GLY A C 1
ATOM 741 O O . GLY A 1 91 ? -0.961 -8.687 -1.783 1.00 98.25 91 GLY A O 1
ATOM 742 N N . ILE A 1 92 ? -1.443 -10.452 -3.082 1.00 98.44 92 ILE A N 1
ATOM 743 C CA . ILE A 1 92 ? -0.053 -10.934 -3.176 1.00 98.44 92 ILE A CA 1
ATOM 744 C C . ILE A 1 92 ? 0.801 -9.942 -3.974 1.00 98.44 92 ILE A C 1
ATOM 746 O O . I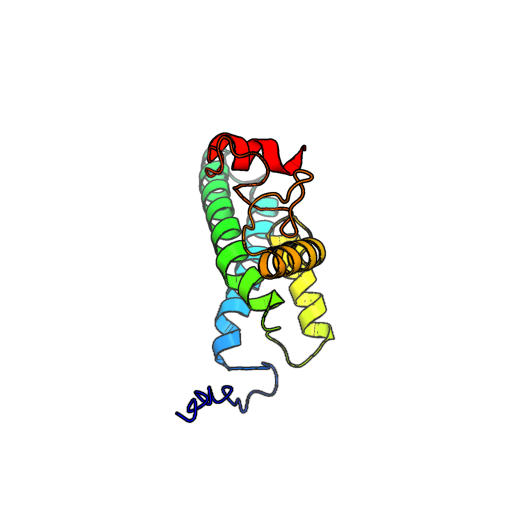LE A 1 92 ? 1.890 -9.590 -3.530 1.00 98.44 92 ILE A O 1
ATOM 750 N N . THR A 1 93 ? 0.300 -9.443 -5.110 1.00 98.25 93 THR A N 1
ATOM 751 C CA . THR A 1 93 ? 0.967 -8.397 -5.903 1.00 98.25 93 THR A CA 1
ATOM 752 C C . THR A 1 93 ? 1.288 -7.176 -5.049 1.00 98.25 93 THR A C 1
ATOM 754 O O . THR A 1 93 ? 2.436 -6.744 -5.057 1.00 98.25 93 THR A O 1
ATOM 757 N N . GLN A 1 94 ? 0.316 -6.644 -4.297 1.00 98.25 94 GLN A N 1
ATOM 758 C CA . GLN A 1 94 ? 0.553 -5.489 -3.423 1.00 98.25 94 GLN A CA 1
ATOM 759 C C . GLN A 1 94 ? 1.568 -5.827 -2.331 1.00 98.25 94 GLN A C 1
ATOM 761 O O . GLN A 1 94 ? 2.478 -5.043 -2.081 1.00 98.25 94 GLN A O 1
ATOM 766 N N . SER A 1 95 ? 1.479 -7.033 -1.758 1.00 98.31 95 SER A N 1
ATOM 767 C CA . SER A 1 95 ? 2.399 -7.442 -0.697 1.00 98.31 95 SER A CA 1
ATOM 768 C C . SER A 1 95 ? 3.858 -7.465 -1.158 1.00 98.31 95 SER A C 1
ATOM 770 O O . SER A 1 95 ? 4.750 -6.993 -0.457 1.00 98.31 95 SER A O 1
ATOM 772 N N . ILE A 1 96 ? 4.104 -8.003 -2.356 1.00 98.12 96 ILE A N 1
ATOM 773 C CA . ILE A 1 96 ? 5.445 -8.049 -2.948 1.00 98.12 96 ILE A CA 1
ATOM 774 C C . ILE A 1 96 ? 5.888 -6.643 -3.358 1.00 98.12 96 ILE A C 1
ATOM 776 O O . ILE A 1 96 ? 6.996 -6.242 -3.024 1.00 98.12 96 ILE A O 1
ATOM 780 N N . ALA A 1 97 ? 5.026 -5.889 -4.046 1.00 97.94 97 ALA A N 1
ATOM 781 C CA . ALA A 1 97 ? 5.352 -4.558 -4.554 1.00 97.94 97 ALA A CA 1
ATOM 782 C C . ALA A 1 97 ? 5.659 -3.539 -3.451 1.00 97.94 97 ALA A C 1
ATOM 784 O O . ALA A 1 97 ? 6.381 -2.590 -3.709 1.00 97.94 97 ALA A O 1
ATOM 785 N N . CYS A 1 98 ? 5.100 -3.707 -2.252 1.00 97.38 98 CYS A N 1
ATOM 786 C CA . CYS A 1 98 ? 5.349 -2.823 -1.117 1.00 97.38 98 CYS A CA 1
ATOM 787 C C . CYS A 1 98 ? 6.307 -3.414 -0.072 1.00 97.38 98 CYS A C 1
ATOM 789 O O . CYS A 1 98 ? 6.643 -2.729 0.890 1.00 97.38 98 CYS A O 1
ATOM 791 N N . CYS A 1 99 ? 6.754 -4.661 -0.243 1.00 96.44 99 CYS A N 1
ATOM 792 C CA . CYS A 1 99 ? 7.595 -5.388 0.713 1.00 96.44 99 CYS A CA 1
ATOM 793 C C . CYS A 1 99 ? 6.985 -5.577 2.119 1.00 96.44 99 CYS A C 1
ATOM 795 O O . CYS A 1 99 ? 7.724 -5.729 3.091 1.00 96.44 99 CYS A O 1
ATOM 797 N N . PHE A 1 100 ? 5.657 -5.612 2.255 1.00 94.62 100 PHE A N 1
ATOM 798 C CA . PHE A 1 100 ? 4.982 -5.980 3.506 1.00 94.62 100 PHE A CA 1
ATOM 799 C C . PHE A 1 100 ? 3.624 -6.630 3.232 1.00 94.62 100 PHE A C 1
ATOM 801 O O . PHE A 1 100 ? 3.077 -6.507 2.148 1.00 94.62 100 PHE A O 1
ATOM 808 N N . SER A 1 101 ? 3.065 -7.363 4.196 1.00 96.75 101 SER A N 1
ATOM 809 C CA . SER A 1 101 ? 1.838 -8.141 3.972 1.00 96.75 101 SER A CA 1
ATOM 810 C C . SER A 1 101 ? 0.596 -7.258 3.811 1.00 96.75 101 SER A C 1
ATOM 812 O O . SER A 1 101 ? 0.226 -6.523 4.726 1.00 96.75 101 SER A O 1
ATOM 814 N N . GLN A 1 102 ? -0.127 -7.428 2.701 1.00 97.06 102 GLN A N 1
ATOM 815 C CA . GLN A 1 102 ? -1.428 -6.789 2.485 1.00 97.06 102 GLN A CA 1
ATOM 816 C C . GLN A 1 102 ? -2.474 -7.250 3.513 1.00 97.06 102 GLN A C 1
ATOM 818 O O . GLN A 1 102 ? -3.348 -6.480 3.890 1.00 97.06 102 GLN A O 1
ATOM 823 N N . THR A 1 103 ? -2.383 -8.491 4.000 1.00 96.81 103 THR A N 1
ATOM 824 C CA . THR A 1 103 ? -3.273 -8.995 5.061 1.00 96.81 103 THR A CA 1
ATOM 825 C C . THR A 1 103 ? -2.988 -8.311 6.394 1.00 96.81 103 THR A C 1
ATOM 827 O O . THR A 1 103 ? -3.913 -7.989 7.133 1.00 96.81 103 THR A O 1
ATOM 830 N N . TYR A 1 104 ? -1.708 -8.082 6.706 1.00 95.62 104 TYR A N 1
ATOM 831 C CA . TYR A 1 104 ? -1.330 -7.309 7.889 1.00 95.62 104 TYR A CA 1
ATOM 832 C C . TYR A 1 104 ? -1.848 -5.875 7.771 1.00 95.62 104 TYR A C 1
ATOM 834 O O . TYR A 1 104 ? -2.432 -5.361 8.722 1.00 95.62 104 TYR A O 1
ATOM 842 N N . TYR A 1 105 ? -1.709 -5.275 6.584 1.00 95.94 105 TYR A N 1
ATOM 843 C CA . TYR A 1 105 ? -2.238 -3.943 6.325 1.00 95.94 105 TYR A CA 1
ATOM 844 C C . TYR A 1 105 ? -3.742 -3.861 6.577 1.00 95.94 105 TYR A C 1
ATOM 846 O O . TYR A 1 105 ? -4.177 -3.000 7.326 1.00 95.94 105 TYR A O 1
ATOM 854 N N . ASP A 1 106 ? -4.518 -4.783 6.002 1.00 96.81 106 ASP A N 1
ATOM 855 C CA . ASP A 1 106 ? -5.970 -4.850 6.182 1.00 96.81 106 ASP A CA 1
ATOM 856 C C . ASP A 1 106 ? -6.352 -4.930 7.667 1.00 96.81 106 ASP A C 1
ATOM 858 O O . ASP A 1 106 ? -7.151 -4.133 8.153 1.00 96.81 106 ASP A O 1
ATOM 862 N N . ALA A 1 107 ? -5.709 -5.821 8.427 1.00 95.94 107 ALA A N 1
ATOM 863 C CA . ALA A 1 107 ? -5.989 -5.984 9.851 1.00 95.94 107 ALA A CA 1
ATOM 864 C C . ALA A 1 107 ? -5.724 -4.700 10.656 1.00 95.94 107 ALA A C 1
ATOM 866 O O . ALA A 1 107 ? -6.589 -4.260 11.417 1.00 95.94 107 ALA A O 1
ATOM 867 N N . VAL A 1 108 ? -4.550 -4.090 10.472 1.00 94.88 108 VAL A N 1
ATOM 868 C CA . VAL A 1 108 ? -4.167 -2.867 11.191 1.00 94.88 108 VAL A CA 1
ATOM 869 C C . VAL A 1 108 ? -5.025 -1.682 10.749 1.00 94.88 108 VAL A C 1
ATOM 871 O O . VAL A 1 108 ? -5.504 -0.930 11.589 1.00 94.88 108 VAL A O 1
ATOM 874 N N . HIS A 1 109 ? -5.288 -1.540 9.450 1.00 96.44 109 HIS A N 1
ATOM 875 C CA . HIS A 1 109 ? -6.069 -0.432 8.897 1.00 96.44 109 HIS A CA 1
ATOM 876 C C . HIS A 1 109 ? -7.542 -0.494 9.307 1.00 96.44 109 HIS A C 1
ATOM 878 O O . HIS A 1 109 ? -8.146 0.522 9.649 1.00 96.44 109 HIS A O 1
ATOM 884 N N . MET A 1 110 ? -8.135 -1.692 9.328 1.00 96.06 110 MET A N 1
ATOM 885 C CA . MET A 1 110 ? -9.498 -1.872 9.830 1.00 96.06 110 MET A CA 1
ATOM 886 C C . MET A 1 110 ? -9.583 -1.608 11.331 1.00 96.06 110 MET A C 1
ATOM 888 O O . MET A 1 110 ? -10.588 -1.077 11.799 1.00 96.06 110 MET A O 1
ATOM 892 N N . GLN A 1 111 ? -8.548 -1.962 12.096 1.00 95.94 111 GLN A N 1
ATOM 893 C CA . GLN A 1 111 ? -8.489 -1.627 13.514 1.00 95.94 111 GLN A CA 1
ATOM 894 C C . GLN A 1 111 ? -8.354 -0.114 13.725 1.00 95.94 111 GLN A C 1
ATOM 896 O O . GLN A 1 111 ? -9.079 0.448 14.546 1.00 95.94 111 GLN A O 1
ATOM 901 N N . HIS A 1 112 ? -7.525 0.544 12.914 1.00 95.94 112 HIS A N 1
ATOM 902 C CA . HIS A 1 112 ? -7.398 1.995 12.891 1.00 95.94 112 HIS A CA 1
ATOM 903 C C . HIS A 1 112 ? -8.740 2.675 12.628 1.00 95.94 112 HIS A C 1
ATOM 905 O O . HIS A 1 112 ? -9.126 3.551 13.383 1.00 95.94 112 HIS A O 1
ATOM 911 N N . HIS A 1 113 ? -9.529 2.226 11.650 1.00 96.25 113 HIS A N 1
ATOM 912 C CA . HIS A 1 113 ? -10.854 2.808 11.410 1.00 96.25 113 HIS A CA 1
ATOM 913 C C . HIS A 1 113 ? -11.866 2.597 12.548 1.00 96.25 113 HIS A C 1
ATOM 915 O O . HIS A 1 113 ? -12.817 3.371 12.649 1.00 96.25 113 HIS A O 1
ATOM 921 N N . LYS A 1 114 ? -11.696 1.571 13.393 1.00 95.88 114 LYS A N 1
ATOM 922 C CA . LYS A 1 114 ? -12.577 1.352 14.552 1.00 95.88 114 LYS A CA 1
ATOM 923 C C . LYS A 1 114 ? -12.301 2.337 15.686 1.00 95.88 114 LYS A C 1
ATOM 925 O O . LYS A 1 114 ? -13.259 2.805 16.289 1.00 95.88 114 LYS A O 1
ATOM 930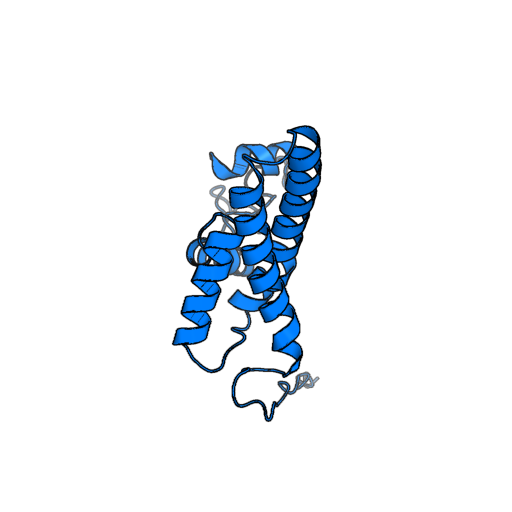 N N . GLY A 1 115 ? -11.029 2.603 15.993 1.00 95.12 115 GLY A N 1
ATOM 931 C CA . GLY A 1 115 ? -10.646 3.569 17.034 1.00 95.12 115 GLY A CA 1
ATOM 932 C C . GLY A 1 115 ? -10.574 5.007 16.516 1.00 95.12 115 GLY A C 1
ATOM 933 O O . GLY A 1 115 ? -10.973 5.940 17.199 1.00 95.12 115 GLY A O 1
ATOM 934 N N . ASN A 1 116 ? -10.170 5.171 15.257 1.00 95.00 116 ASN A N 1
ATOM 935 C CA . ASN A 1 116 ? -10.045 6.427 14.526 1.00 95.00 116 ASN A CA 1
ATOM 936 C C . ASN A 1 116 ? -9.171 7.453 15.262 1.00 95.00 116 ASN A C 1
ATOM 938 O O . ASN A 1 116 ? -9.625 8.559 15.561 1.00 95.00 116 ASN A O 1
ATOM 942 N N . ALA A 1 117 ? -7.920 7.071 15.547 1.00 93.56 117 ALA A N 1
ATOM 943 C CA . ALA A 1 117 ? -6.986 7.841 16.361 1.00 93.56 117 ALA A CA 1
ATOM 944 C C . ALA A 1 117 ? -7.595 8.262 17.711 1.00 93.56 117 ALA A C 1
ATOM 946 O O . ALA A 1 117 ? -7.546 9.432 18.094 1.00 93.56 117 ALA A O 1
ATOM 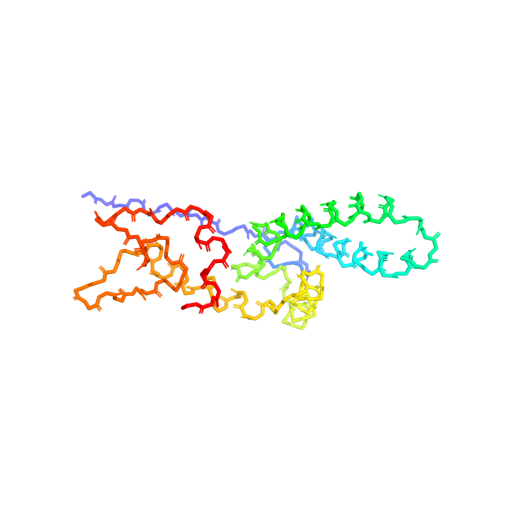947 N N . ASP A 1 118 ? -8.201 7.311 18.428 1.00 95.69 118 ASP A N 1
ATOM 948 C CA . ASP A 1 118 ? -8.781 7.556 19.744 1.00 95.69 118 ASP A CA 1
ATOM 949 C C . ASP A 1 118 ? -7.711 7.919 20.775 1.00 95.69 118 ASP A C 1
ATOM 951 O O . ASP A 1 118 ? -6.562 7.483 20.713 1.00 95.69 118 ASP A O 1
ATOM 955 N N . ARG A 1 119 ? -8.091 8.745 21.749 1.00 95.38 119 ARG A N 1
ATOM 956 C CA . ARG A 1 119 ? -7.232 9.029 22.899 1.00 95.38 119 ARG A CA 1
ATOM 957 C C . ARG A 1 119 ? -7.223 7.836 23.857 1.00 95.38 119 ARG A C 1
ATOM 959 O O . ARG A 1 119 ? -8.242 7.14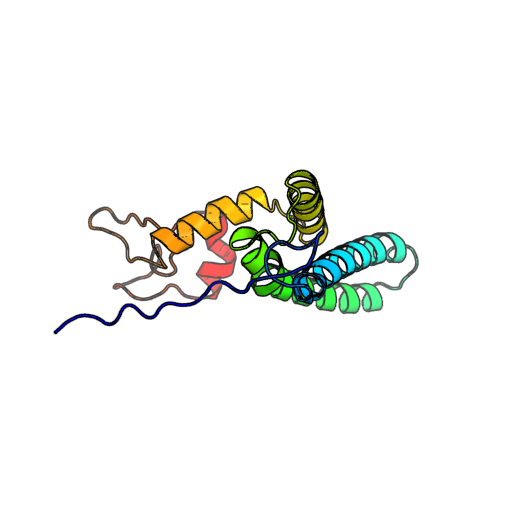9 23.936 1.00 95.38 119 ARG A O 1
ATOM 966 N N . PRO A 1 120 ? -6.128 7.635 24.611 1.00 94.75 120 PRO A N 1
ATOM 967 C CA . PRO A 1 120 ? -6.077 6.614 25.645 1.00 94.75 120 PRO A CA 1
ATOM 968 C C . PRO A 1 120 ? -7.244 6.713 26.630 1.00 94.75 120 PRO A C 1
ATOM 970 O O . PRO A 1 120 ? -7.636 7.815 27.026 1.00 94.75 120 PRO A O 1
ATOM 973 N N . ASP A 1 121 ? -7.775 5.564 27.035 1.00 93.56 121 ASP A N 1
ATOM 974 C CA . ASP A 1 121 ? -8.770 5.466 28.098 1.00 93.56 121 ASP A CA 1
ATOM 975 C C . ASP A 1 121 ? -8.144 5.662 29.496 1.00 93.56 121 ASP A C 1
ATOM 977 O O . ASP A 1 121 ? -6.958 5.963 29.649 1.00 93.56 121 ASP A O 1
ATOM 981 N N . GLU A 1 122 ? -8.938 5.473 30.554 1.00 93.38 122 GLU A N 1
ATOM 982 C CA . GLU A 1 122 ? -8.480 5.592 31.949 1.00 93.38 122 GLU A CA 1
ATOM 983 C C . GLU A 1 122 ? -7.341 4.621 32.317 1.00 93.38 122 GLU A C 1
ATOM 985 O O . GLU A 1 122 ? -6.665 4.815 33.328 1.00 93.38 122 GLU A O 1
ATOM 990 N N . LYS A 1 123 ? -7.125 3.570 31.518 1.00 93.06 123 LYS A N 1
ATOM 991 C CA . LYS A 1 123 ? -6.055 2.582 31.694 1.00 93.06 123 LYS A CA 1
ATOM 992 C C . LYS A 1 123 ? -4.857 2.850 30.785 1.00 93.06 123 LYS A C 1
ATOM 994 O O . LYS A 1 123 ? -3.874 2.121 30.878 1.00 93.06 123 LYS A O 1
ATOM 999 N N . GLY A 1 124 ? -4.913 3.888 29.951 1.00 90.12 124 GLY A N 1
ATOM 1000 C CA . GLY A 1 124 ? -3.869 4.219 28.986 1.00 90.12 124 GLY A CA 1
ATOM 1001 C C . GLY A 1 124 ? -3.962 3.433 27.673 1.00 90.12 124 GLY A C 1
ATOM 1002 O O . GLY A 1 124 ? -3.015 3.463 26.890 1.00 90.12 124 GLY A O 1
ATOM 1003 N N . GLU A 1 125 ? -5.075 2.744 27.408 1.00 92.69 125 GLU A N 1
ATOM 1004 C CA . GLU A 1 125 ? -5.237 1.885 26.230 1.00 92.69 125 GLU A CA 1
ATOM 1005 C C . GLU A 1 125 ? -6.021 2.571 25.106 1.00 92.69 125 GLU A C 1
ATOM 1007 O O . GLU A 1 125 ? -6.864 3.430 25.347 1.00 92.69 125 GLU A O 1
ATOM 1012 N N . THR A 1 126 ? -5.758 2.165 23.861 1.00 95.12 12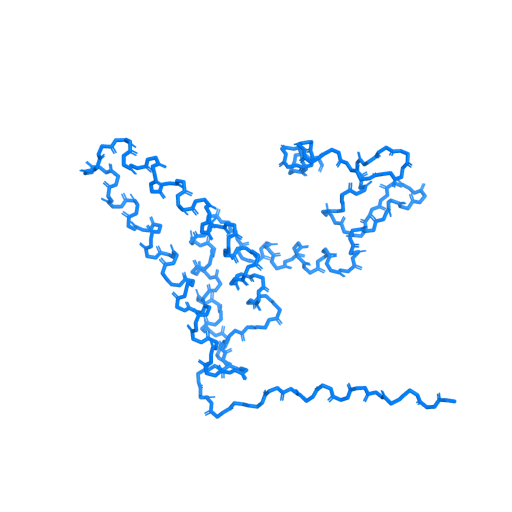6 THR A N 1
ATOM 1013 C CA . THR A 1 126 ? -6.438 2.666 22.649 1.00 95.12 126 THR A CA 1
ATOM 1014 C C . THR A 1 126 ? -6.998 1.504 21.837 1.00 95.12 126 THR A C 1
ATOM 1016 O O . THR A 1 126 ? -6.422 0.412 21.796 1.00 95.12 126 THR A O 1
ATOM 1019 N N . ILE A 1 127 ? -8.129 1.727 21.171 1.00 95.69 127 ILE A N 1
ATOM 1020 C CA . ILE A 1 127 ? -8.686 0.790 20.193 1.00 95.69 127 ILE A CA 1
ATOM 1021 C C . ILE A 1 127 ? -7.811 0.802 18.940 1.00 95.69 127 ILE A C 1
ATOM 1023 O O . ILE A 1 127 ? -7.477 -0.262 18.410 1.00 95.69 127 ILE A O 1
ATOM 1027 N N . ASP A 1 128 ? -7.451 1.993 18.465 1.00 95.56 128 ASP A N 1
ATOM 1028 C CA . ASP A 1 128 ? -6.548 2.181 17.343 1.00 95.56 128 ASP A CA 1
ATOM 1029 C C . ASP A 1 128 ? -5.094 1.974 17.776 1.00 95.56 128 ASP A C 1
ATOM 1031 O O . ASP A 1 128 ? -4.485 2.811 18.441 1.00 95.56 128 ASP A O 1
ATOM 1035 N N . TRP A 1 129 ? -4.503 0.867 17.327 1.00 92.31 129 TRP A N 1
ATOM 1036 C CA . TRP A 1 129 ? -3.098 0.552 17.593 1.00 92.31 129 TRP A CA 1
ATOM 1037 C C . TRP A 1 129 ? -2.120 1.585 17.022 1.00 92.31 129 TRP A C 1
ATOM 1039 O O . TRP A 1 129 ? -0.979 1.647 17.473 1.00 92.31 129 TRP A O 1
ATOM 1049 N N . LEU A 1 130 ? -2.563 2.371 16.041 1.00 93.19 130 LEU A N 1
ATOM 1050 C CA . LEU A 1 130 ? -1.820 3.443 15.393 1.00 93.19 130 LEU A CA 1
ATOM 1051 C C . LEU A 1 130 ? -2.265 4.832 15.877 1.00 93.19 130 LEU A C 1
ATOM 1053 O O . LEU A 1 130 ? -1.980 5.830 15.218 1.00 93.19 130 LEU A O 1
ATOM 1057 N N . SER A 1 131 ? -2.973 4.940 17.005 1.00 95.19 131 SER A N 1
ATOM 1058 C CA . SER A 1 131 ? -3.385 6.253 17.492 1.00 95.19 131 SER A CA 1
ATOM 1059 C C . SER A 1 131 ? -2.169 7.136 17.776 1.00 95.19 131 SER A C 1
ATOM 1061 O O . SER A 1 131 ? -1.315 6.813 18.605 1.00 95.19 131 SER A O 1
ATOM 1063 N N . ILE A 1 132 ? -2.135 8.311 17.143 1.00 95.56 132 ILE A N 1
ATOM 1064 C CA . ILE A 1 132 ? -1.106 9.335 17.377 1.00 95.56 132 ILE A CA 1
ATOM 1065 C C . ILE A 1 132 ? -1.151 9.901 18.803 1.00 95.56 132 ILE A C 1
ATOM 1067 O O . ILE A 1 132 ? -0.222 10.586 19.217 1.00 95.56 132 ILE A O 1
ATOM 1071 N N . TYR A 1 133 ? -2.219 9.634 19.558 1.00 95.62 133 TYR A N 1
ATOM 1072 C CA . TYR A 1 133 ? -2.368 10.066 20.947 1.00 95.62 133 TYR A CA 1
ATOM 1073 C C . TYR A 1 133 ? -1.901 9.008 21.950 1.00 95.62 133 TYR A C 1
ATOM 1075 O O . TYR A 1 133 ? -1.734 9.334 23.122 1.00 95.62 133 TYR A O 1
ATOM 1083 N N . LYS A 1 134 ? -1.664 7.759 21.517 1.00 93.56 134 LYS A N 1
ATOM 1084 C CA . LYS A 1 134 ? -1.333 6.635 22.411 1.00 93.56 134 LYS A CA 1
ATOM 1085 C C . LYS A 1 134 ? -0.112 6.910 23.291 1.00 93.56 134 LYS A C 1
ATOM 1087 O O . LYS A 1 134 ? -0.103 6.577 24.470 1.00 93.56 134 LYS A O 1
ATOM 1092 N N . HIS A 1 135 ? 0.908 7.531 22.707 1.00 93.06 135 HIS A N 1
ATOM 1093 C CA . HIS A 1 135 ? 2.149 7.911 23.385 1.00 93.06 135 HIS A CA 1
ATOM 1094 C C . HIS A 1 135 ? 2.339 9.432 23.436 1.00 93.06 135 HIS A C 1
ATOM 1096 O O . HIS A 1 135 ? 3.455 9.922 23.596 1.00 93.06 135 HIS A O 1
ATOM 1102 N N . GLY A 1 136 ? 1.247 10.176 23.259 1.00 90.81 136 GLY A N 1
ATOM 1103 C CA . GLY A 1 136 ? 1.224 11.619 23.425 1.00 90.81 136 GLY A CA 1
ATOM 1104 C C . GLY A 1 136 ? 1.331 12.030 24.893 1.00 90.81 136 GLY A C 1
ATOM 1105 O O . GLY A 1 136 ? 1.073 11.241 25.802 1.00 90.81 136 GLY A O 1
ATOM 1106 N N . HIS A 1 137 ? 1.693 13.289 25.127 1.00 89.56 137 HIS A N 1
ATOM 1107 C CA . HIS A 1 137 ? 1.727 13.885 26.463 1.00 89.56 137 HIS A CA 1
ATOM 1108 C C . HIS A 1 137 ? 0.608 14.914 26.599 1.00 89.56 137 HIS A C 1
ATOM 1110 O O . HIS A 1 137 ? 0.258 15.582 25.629 1.00 89.56 137 HIS A O 1
ATOM 1116 N N . ASP A 1 138 ? 0.027 15.014 27.796 1.00 90.31 138 ASP A N 1
ATOM 1117 C CA . ASP A 1 138 ? -1.008 16.002 28.133 1.00 90.31 138 ASP A CA 1
ATOM 1118 C C . ASP A 1 138 ? -2.246 15.979 27.207 1.00 90.31 138 ASP A C 1
ATOM 1120 O O . ASP A 1 138 ? -2.950 16.973 27.051 1.00 90.31 138 ASP A O 1
ATOM 1124 N N . GLY A 1 139 ? -2.538 14.823 26.596 1.00 87.88 139 GLY A N 1
ATOM 1125 C CA . GLY A 1 139 ? -3.664 14.642 25.669 1.00 87.88 139 GLY A CA 1
ATOM 1126 C C . GLY A 1 139 ? -3.419 15.147 24.240 1.00 87.88 139 GLY A C 1
ATOM 1127 O O . GLY A 1 139 ? -4.341 15.106 23.413 1.00 87.88 139 GLY A O 1
ATOM 1128 N N . GLU A 1 140 ? -2.198 15.594 23.943 1.00 94.06 140 GLU A N 1
ATOM 1129 C CA . GLU A 1 140 ? -1.764 16.043 22.621 1.00 94.06 140 GLU A CA 1
ATOM 1130 C C . GLU A 1 140 ? -1.234 14.896 21.760 1.00 94.06 140 GLU A C 1
ATOM 1132 O O . GLU A 1 140 ? -0.899 13.818 22.252 1.00 94.06 140 GLU A O 1
ATOM 1137 N N . ALA A 1 141 ? -1.176 15.121 20.447 1.00 94.94 141 ALA A N 1
ATOM 1138 C CA . ALA A 1 141 ? -0.590 14.156 19.527 1.00 94.94 141 ALA A CA 1
ATOM 1139 C C . ALA A 1 141 ? 0.924 14.034 19.751 1.00 94.94 141 ALA A C 1
ATOM 1141 O O . ALA A 1 141 ? 1.616 15.002 20.075 1.00 94.94 141 ALA A O 1
ATOM 1142 N N . GLU A 1 142 ? 1.452 12.838 19.536 1.00 94.88 142 GLU A N 1
ATOM 1143 C CA . GLU A 1 142 ? 2.878 12.579 19.622 1.00 94.88 142 GLU A CA 1
ATOM 1144 C C . GLU A 1 142 ? 3.676 13.357 18.561 1.00 94.88 142 GLU A C 1
ATOM 1146 O O . GLU A 1 142 ? 3.206 13.636 17.455 1.00 94.88 142 GLU A O 1
ATOM 1151 N N . ASN A 1 143 ? 4.938 13.661 18.877 1.00 94.38 143 ASN A N 1
ATOM 1152 C CA . ASN A 1 143 ? 5.882 14.168 17.894 1.00 94.38 143 ASN A CA 1
ATOM 1153 C C . ASN A 1 143 ? 5.969 13.233 16.661 1.00 94.38 143 ASN A C 1
ATOM 1155 O O . ASN A 1 143 ? 6.257 12.042 16.822 1.00 94.38 143 ASN A O 1
ATOM 1159 N N . PRO A 1 144 ? 5.836 13.759 15.427 1.00 94.00 144 PRO A N 1
ATOM 1160 C CA . PRO A 1 144 ? 5.845 12.945 14.211 1.00 94.00 144 PRO A CA 1
ATOM 1161 C C . PRO A 1 144 ? 7.082 12.058 14.047 1.00 94.00 144 PRO A C 1
ATOM 1163 O O . PRO A 1 144 ? 6.977 10.957 13.519 1.00 94.00 144 PRO A O 1
ATOM 1166 N N . TRP A 1 145 ? 8.256 12.496 14.509 1.00 94.81 145 TRP A N 1
ATOM 1167 C CA . TRP A 1 145 ? 9.481 11.702 14.395 1.00 94.81 145 TRP A CA 1
ATOM 1168 C C . TRP A 1 145 ? 9.488 10.510 15.345 1.00 94.81 145 TRP A C 1
ATOM 1170 O O . TRP A 1 145 ? 9.880 9.415 14.950 1.00 94.81 145 TRP A O 1
ATOM 1180 N N . SER A 1 146 ? 9.026 10.708 16.582 1.00 93.38 146 SER A N 1
ATOM 1181 C CA . SER A 1 146 ? 8.861 9.610 17.539 1.00 93.38 146 SER A CA 1
ATOM 1182 C C . SER A 1 146 ? 7.804 8.630 17.037 1.00 93.38 146 SER A C 1
ATOM 1184 O O . SER A 1 146 ? 8.064 7.431 16.974 1.00 93.38 146 SER A O 1
ATOM 1186 N N . TYR A 1 147 ? 6.684 9.144 16.526 1.00 94.00 147 TYR A N 1
ATOM 1187 C CA . TYR A 1 147 ? 5.637 8.319 15.941 1.00 94.00 147 TYR A CA 1
ATOM 1188 C C . TYR A 1 147 ? 6.135 7.493 14.738 1.00 94.00 147 TYR A C 1
ATOM 1190 O O . TYR A 1 147 ? 5.891 6.291 14.673 1.00 94.00 147 TYR A O 1
ATOM 1198 N N . VAL A 1 148 ? 6.874 8.091 13.801 1.00 91.31 148 VAL A N 1
ATOM 1199 C CA . VAL A 1 148 ? 7.362 7.391 12.599 1.00 91.31 148 VAL A CA 1
ATOM 1200 C C . VAL A 1 148 ? 8.439 6.355 12.922 1.00 91.31 148 VAL A C 1
ATOM 1202 O O . VAL A 1 148 ? 8.412 5.258 12.367 1.00 91.31 148 VAL A O 1
ATOM 1205 N N . PHE A 1 149 ? 9.395 6.678 13.798 1.00 92.94 149 PHE A N 1
ATOM 1206 C CA . PHE A 1 149 ? 10.561 5.818 14.023 1.00 92.94 149 PHE A CA 1
ATOM 1207 C C . PHE A 1 149 ? 10.416 4.843 15.195 1.00 92.94 149 PHE A C 1
ATOM 1209 O O . PHE A 1 149 ? 11.109 3.827 15.201 1.00 92.94 149 PHE A O 1
ATOM 1216 N N . LEU A 1 150 ? 9.547 5.121 16.175 1.00 92.44 150 LEU A N 1
ATOM 1217 C CA . LEU A 1 150 ? 9.424 4.304 17.389 1.00 92.44 150 LEU A CA 1
ATOM 1218 C C . LEU A 1 150 ? 8.140 3.475 17.450 1.00 92.44 150 LEU A C 1
ATOM 1220 O O . LEU A 1 150 ? 8.153 2.439 18.107 1.00 92.44 150 LEU A O 1
ATOM 1224 N N . SER A 1 151 ? 7.053 3.864 16.770 1.00 87.56 151 SER A N 1
ATOM 1225 C CA . SER A 1 151 ? 5.745 3.202 16.948 1.00 87.56 151 SER A CA 1
ATOM 1226 C C . SER A 1 151 ? 5.719 1.721 16.595 1.00 87.56 151 SER A C 1
ATOM 1228 O O . SER A 1 151 ? 4.926 0.987 17.163 1.00 87.56 151 SER A O 1
ATOM 1230 N N . PHE A 1 152 ? 6.589 1.254 15.700 1.00 82.19 152 PHE A N 1
ATOM 1231 C CA . PHE A 1 152 ? 6.665 -0.175 15.391 1.00 82.19 152 PHE A CA 1
ATOM 1232 C C . PHE A 1 152 ? 7.275 -1.013 16.533 1.00 82.19 152 PHE A C 1
ATOM 1234 O O . PHE A 1 152 ? 7.052 -2.219 16.594 1.00 82.19 152 PHE A O 1
ATOM 1241 N N . PHE A 1 153 ? 8.065 -0.403 17.422 1.00 86.62 153 PHE A N 1
ATOM 1242 C CA . PHE A 1 153 ? 8.892 -1.109 18.407 1.00 86.62 153 PHE A CA 1
ATOM 1243 C C . PHE A 1 153 ? 8.326 -1.115 19.834 1.00 86.62 153 PHE A C 1
ATOM 1245 O O . PHE A 1 153 ? 8.994 -1.631 20.732 1.00 86.62 153 PHE A O 1
ATOM 1252 N N . ARG A 1 154 ? 7.147 -0.534 20.069 1.00 85.38 154 ARG A N 1
ATOM 1253 C CA . ARG A 1 154 ? 6.571 -0.338 21.407 1.00 85.38 154 ARG A CA 1
ATOM 1254 C C . ARG A 1 154 ? 5.093 -0.700 21.467 1.00 85.38 154 ARG A C 1
ATOM 1256 O O . ARG A 1 154 ? 4.414 -0.586 20.425 1.00 85.38 154 ARG A O 1
#

Foldseek 3Di:
DDPPPPPPDQADEPDPWWDRYPCLVVLLVLLVVLLVLVVVLVVCVVPDDVVVSVVSVVVLVVSLVCCLVPSLVVCLVGPTTPDPVVSVVSQVSNCNSNVHHSVVSSVLVVQCVVQVLPAADPVLDTSRLLRQNSPPPPSDGHDPVCSVPPSVPD

Sequence (154 aa):
MTADAIRVERPTTNSRLFAHSRWDAIPALAGLFHLAYFLGLFFLYPHAPLWVMLILGFIYSLMVNANINGVGHNFIHNPFFRSKLLNRLFGITQSIACCFSQTYYDAVHMQHHKGNADRPDEKGETIDWLSIYKHGHDGEAENPWSYVFLSFFR